Protein AF-A0A554IC31-F1 (afdb_monomer_lite)

Secondary structure (DSSP, 8-state):
--HHHHHHHHHHHHHHHHSSPPPPPTTS-HHHHH----EEEEEE-TTS-EEEEEEES--

Sequence (59 aa):
MDIYIKLAKEAVETFVKTGKIPSLSENLPQEMLIKKAGVFVSIHKKDGSLRGCIGTFLP

Foldseek 3Di:
DDPVVVVVVCQVVCCVVPVDGDDDDPPDDVCVVPDDAKDKDWDADPVRHTPDIDIGHGD

Radius of gyration: 12.79 Å; chains: 1; bounding box: 35×23×27 Å

pLDDT: mean 94.21, std 5.11, range [71.38, 98.31]

Structure (mmCIF, N/CA/C/O backbone):
data_AF-A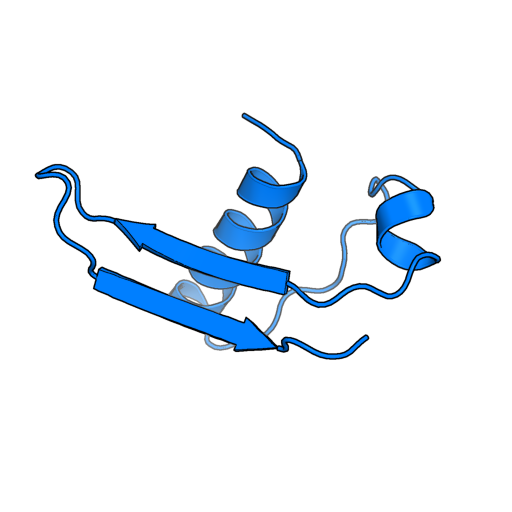0A554IC31-F1
#
_entry.id   AF-A0A554IC31-F1
#
loop_
_atom_site.group_PDB
_atom_site.id
_atom_site.type_symbol
_atom_site.label_atom_id
_atom_site.label_alt_id
_atom_site.label_comp_id
_atom_site.label_asym_id
_atom_site.label_entity_id
_atom_site.label_seq_id
_atom_site.pdbx_PDB_ins_code
_atom_site.Cartn_x
_atom_site.Cartn_y
_atom_site.Cartn_z
_atom_site.occupancy
_atom_site.B_iso_or_equiv
_atom_site.auth_seq_id
_atom_site.auth_comp_id
_atom_site.auth_asym_id
_atom_site.auth_atom_id
_atom_site.pdbx_PDB_model_num
ATOM 1 N N . MET A 1 1 ? 0.297 -14.382 2.304 1.00 71.38 1 MET A N 1
ATOM 2 C CA . MET A 1 1 ? -0.080 -13.123 1.623 1.00 71.38 1 MET A CA 1
ATOM 3 C C . MET A 1 1 ? 1.201 -12.518 1.093 1.00 71.38 1 MET A C 1
ATOM 5 O O . MET A 1 1 ? 2.173 -12.511 1.837 1.00 71.38 1 MET A O 1
ATOM 9 N N . ASP A 1 2 ? 1.215 -12.117 -0.174 1.00 93.31 2 ASP A N 1
ATOM 10 C CA . ASP A 1 2 ? 2.389 -11.536 -0.832 1.00 93.31 2 ASP A CA 1
ATOM 11 C C . ASP A 1 2 ? 2.877 -10.261 -0.103 1.00 93.31 2 ASP A C 1
ATOM 13 O O . ASP A 1 2 ? 2.063 -9.527 0.469 1.00 93.31 2 ASP A O 1
ATOM 17 N N . ILE A 1 3 ? 4.192 -10.015 -0.086 1.00 93.31 3 ILE A N 1
ATOM 18 C CA . ILE A 1 3 ? 4.809 -8.889 0.632 1.00 93.31 3 ILE A CA 1
ATOM 19 C C . ILE A 1 3 ? 4.354 -7.522 0.101 1.00 93.31 3 ILE A C 1
ATOM 21 O O . ILE A 1 3 ? 4.116 -6.617 0.902 1.00 93.31 3 ILE A O 1
ATOM 25 N N . TYR A 1 4 ? 4.126 -7.386 -1.210 1.00 93.50 4 TYR A N 1
ATOM 26 C CA . TYR A 1 4 ? 3.596 -6.163 -1.821 1.00 93.50 4 TYR A CA 1
ATOM 27 C C . TYR A 1 4 ? 2.168 -5.891 -1.341 1.00 93.50 4 TYR A C 1
ATOM 29 O O . TYR A 1 4 ? 1.822 -4.766 -0.976 1.00 93.50 4 TYR A O 1
ATOM 37 N N . ILE A 1 5 ? 1.348 -6.944 -1.262 1.00 95.06 5 ILE A N 1
ATOM 38 C CA . ILE A 1 5 ? -0.032 -6.853 -0.768 1.00 95.06 5 ILE A CA 1
ATOM 39 C C . ILE A 1 5 ? -0.041 -6.496 0.721 1.00 95.06 5 ILE A C 1
ATOM 41 O O . ILE A 1 5 ? -0.848 -5.671 1.153 1.00 95.06 5 ILE A O 1
ATOM 45 N N . LYS A 1 6 ? 0.853 -7.101 1.514 1.00 94.38 6 LYS A N 1
ATOM 46 C CA . LYS A 1 6 ? 0.971 -6.812 2.947 1.00 94.38 6 LYS A CA 1
ATOM 47 C C . LYS A 1 6 ? 1.332 -5.343 3.181 1.00 94.38 6 LYS A C 1
ATOM 49 O O . LYS A 1 6 ? 0.650 -4.692 3.967 1.00 94.38 6 LYS A O 1
ATOM 54 N N . LEU A 1 7 ? 2.328 -4.824 2.459 1.00 94.75 7 LEU A N 1
ATOM 55 C CA . LEU A 1 7 ? 2.748 -3.424 2.548 1.00 94.75 7 LEU A CA 1
ATOM 56 C C . LEU A 1 7 ? 1.616 -2.465 2.156 1.00 94.75 7 LEU A C 1
ATOM 58 O O . LEU A 1 7 ? 1.309 -1.536 2.901 1.00 94.75 7 LEU A O 1
ATOM 62 N N . ALA A 1 8 ? 0.944 -2.718 1.028 1.00 95.75 8 ALA A N 1
ATOM 63 C CA . ALA A 1 8 ? -0.180 -1.895 0.582 1.00 95.75 8 ALA A CA 1
ATOM 64 C C . ALA A 1 8 ? -1.328 -1.885 1.606 1.00 95.75 8 ALA A C 1
ATOM 66 O O . ALA A 1 8 ? -1.904 -0.835 1.897 1.00 95.75 8 ALA A O 1
ATOM 67 N N . LYS A 1 9 ? -1.641 -3.045 2.196 1.00 95.38 9 LYS A N 1
ATOM 68 C CA . LYS A 1 9 ? -2.674 -3.170 3.229 1.00 95.38 9 LYS A CA 1
ATOM 69 C C . LYS A 1 9 ? -2.305 -2.407 4.501 1.00 95.38 9 LYS A C 1
ATOM 71 O O . LYS A 1 9 ? -3.139 -1.669 5.016 1.00 95.38 9 LYS A O 1
ATOM 76 N N . GLU A 1 10 ? -1.081 -2.563 4.994 1.00 95.12 10 GLU A N 1
ATOM 77 C CA . GLU A 1 10 ? -0.595 -1.874 6.195 1.00 95.12 10 GLU A CA 1
ATOM 78 C C . GLU A 1 10 ? -0.597 -0.351 6.019 1.00 95.12 10 GLU A C 1
ATOM 80 O O . GLU A 1 10 ? -1.049 0.370 6.912 1.00 95.12 10 GLU A O 1
ATOM 85 N N . ALA A 1 11 ? -0.188 0.129 4.840 1.00 96.00 11 ALA A N 1
ATOM 86 C CA . ALA A 1 11 ? -0.237 1.541 4.479 1.00 96.00 11 ALA A CA 1
ATOM 87 C C . ALA A 1 11 ? -1.660 2.108 4.559 1.00 96.00 11 ALA A C 1
ATOM 89 O O . ALA A 1 11 ? -1.903 3.095 5.258 1.00 96.00 11 ALA A O 1
ATOM 90 N N . VAL A 1 12 ? -2.616 1.450 3.895 1.00 96.38 12 VAL A N 1
ATOM 91 C CA . VAL A 1 12 ? -4.022 1.879 3.881 1.00 96.38 12 VAL A CA 1
ATOM 92 C C . VAL A 1 12 ? -4.637 1.799 5.276 1.00 96.38 12 VAL A C 1
ATOM 94 O O . VAL A 1 12 ? -5.278 2.751 5.716 1.00 96.38 12 VAL A O 1
ATOM 97 N N . GLU A 1 13 ? -4.444 0.694 5.997 1.00 96.81 13 GLU A N 1
ATOM 98 C CA . GLU A 1 13 ? -5.020 0.529 7.332 1.00 96.81 13 GLU A CA 1
ATOM 99 C C . GLU A 1 13 ? -4.480 1.552 8.330 1.00 96.81 13 GLU A C 1
ATOM 101 O O . GLU A 1 13 ? -5.259 2.110 9.103 1.00 96.81 13 GLU A O 1
ATOM 106 N N . THR A 1 14 ? -3.172 1.814 8.313 1.00 97.38 14 THR A N 1
ATOM 107 C CA . THR A 1 14 ? -2.555 2.790 9.218 1.00 97.38 14 THR A CA 1
ATOM 108 C C . THR A 1 14 ? -3.079 4.186 8.933 1.00 97.38 14 THR A C 1
ATOM 110 O O . THR A 1 14 ? -3.494 4.882 9.863 1.00 97.38 14 THR A O 1
ATOM 113 N N . PHE A 1 15 ? -3.138 4.574 7.659 1.00 97.50 15 PHE A N 1
ATOM 114 C CA . PHE A 1 15 ? -3.635 5.889 7.277 1.00 97.50 15 PHE A CA 1
ATOM 115 C C . PHE A 1 15 ? -5.108 6.071 7.650 1.00 97.50 15 PHE A C 1
ATOM 117 O O . PHE A 1 15 ? -5.466 7.074 8.257 1.00 97.50 15 PHE A O 1
ATOM 124 N N . VAL A 1 16 ? -5.960 5.079 7.379 1.00 97.31 16 VAL A N 1
ATOM 125 C CA . VAL A 1 16 ? -7.389 5.145 7.730 1.00 97.31 16 VAL A CA 1
ATOM 126 C C . VAL A 1 16 ? -7.606 5.213 9.245 1.00 97.31 16 VAL A C 1
ATOM 128 O O . VAL A 1 16 ? -8.482 5.943 9.697 1.00 97.31 16 VAL A O 1
ATOM 131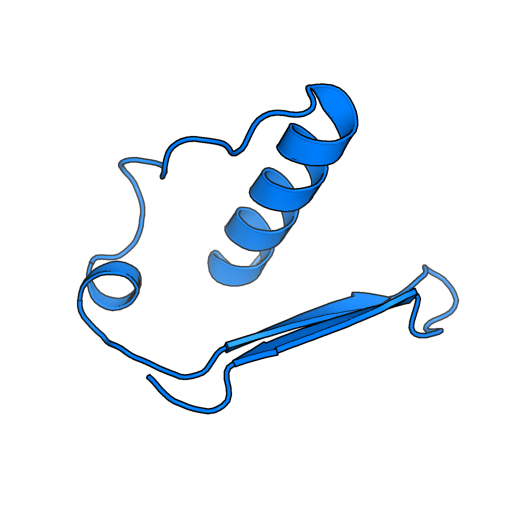 N N . LYS A 1 17 ? -6.825 4.471 10.041 1.00 98.06 17 LYS A N 1
ATOM 132 C CA . LYS A 1 17 ? -6.985 4.424 11.506 1.00 98.06 17 LYS A CA 1
ATOM 133 C C . LYS A 1 17 ? -6.396 5.642 12.219 1.00 98.06 17 LYS A C 1
ATOM 135 O O . LYS A 1 17 ? -6.907 6.028 13.264 1.00 98.06 17 LYS A O 1
ATOM 140 N N . THR A 1 18 ? -5.304 6.206 11.705 1.00 98.19 18 THR A N 1
ATOM 141 C CA . THR A 1 18 ? -4.488 7.194 12.440 1.00 98.19 18 THR A CA 1
ATOM 142 C C . THR A 1 18 ? -4.357 8.547 11.746 1.00 98.19 18 THR A C 1
ATOM 144 O O . THR A 1 18 ? -3.895 9.502 12.367 1.00 98.19 18 THR A O 1
ATOM 147 N N . GLY A 1 19 ? -4.708 8.638 10.460 1.00 97.69 19 GLY A N 1
ATOM 148 C CA . GLY A 1 19 ? -4.468 9.812 9.618 1.00 97.69 19 GLY A CA 1
ATOM 149 C C . GLY A 1 19 ? -2.997 10.045 9.251 1.00 97.69 19 GLY A C 1
ATOM 150 O O . GLY A 1 19 ? -2.680 11.078 8.669 1.00 97.69 19 GLY A O 1
ATOM 151 N N . LYS A 1 20 ? -2.084 9.125 9.594 1.00 96.75 20 LYS A N 1
ATOM 152 C CA . LYS A 1 20 ? -0.637 9.259 9.358 1.00 96.75 20 LYS A CA 1
ATOM 153 C C . LYS A 1 20 ? -0.143 8.272 8.305 1.00 96.75 20 LYS A C 1
ATOM 155 O O . LYS A 1 20 ? -0.657 7.161 8.190 1.00 96.75 20 LYS A O 1
ATOM 160 N N . ILE A 1 21 ? 0.887 8.673 7.565 1.00 94.81 21 ILE A N 1
ATOM 161 C CA . ILE A 1 21 ? 1.612 7.786 6.649 1.00 94.81 21 ILE A CA 1
ATOM 162 C C . ILE A 1 21 ? 2.575 6.930 7.492 1.00 94.81 21 ILE A C 1
ATOM 164 O O . ILE A 1 21 ? 3.363 7.511 8.244 1.00 94.81 21 ILE A O 1
ATOM 168 N N . PRO A 1 22 ? 2.516 5.585 7.426 1.00 93.00 22 PRO A N 1
ATOM 169 C CA . PRO A 1 22 ? 3.442 4.743 8.175 1.00 93.00 22 PRO A CA 1
ATOM 170 C C . PRO A 1 22 ? 4.874 4.877 7.658 1.00 93.00 22 PRO A C 1
ATOM 172 O O . PRO A 1 22 ? 5.107 5.094 6.468 1.00 93.00 22 PRO A O 1
ATOM 175 N N . SER A 1 23 ? 5.837 4.688 8.557 1.00 91.56 23 SER A N 1
ATOM 176 C CA . SER A 1 23 ? 7.233 4.474 8.185 1.00 91.56 23 SER A CA 1
ATOM 177 C C . SER A 1 23 ? 7.396 3.139 7.457 1.00 91.56 23 SER A C 1
ATOM 179 O O . SER A 1 23 ? 6.673 2.180 7.731 1.00 91.56 23 SER A O 1
ATOM 181 N N . LEU A 1 24 ? 8.376 3.058 6.557 1.00 87.69 24 LEU A N 1
ATOM 182 C CA . LEU A 1 24 ? 8.729 1.795 5.912 1.00 87.69 24 LEU A CA 1
ATOM 183 C C . LEU A 1 24 ? 9.226 0.785 6.953 1.00 87.69 24 LEU A C 1
ATOM 185 O O . LEU A 1 24 ? 9.980 1.135 7.859 1.00 87.69 24 LEU A O 1
ATOM 189 N N . SER A 1 25 ? 8.805 -0.472 6.810 1.00 80.94 25 SER A N 1
ATOM 190 C CA . SER A 1 25 ? 9.320 -1.568 7.629 1.00 80.94 25 SER A CA 1
ATOM 191 C C . SER A 1 25 ? 10.775 -1.869 7.257 1.00 80.94 25 SER A C 1
ATOM 193 O O . SER A 1 25 ? 11.110 -1.933 6.075 1.00 80.94 25 SER A O 1
ATOM 195 N N . GLU A 1 26 ? 11.624 -2.117 8.256 1.00 78.31 26 GLU A N 1
ATOM 196 C CA . GLU A 1 26 ? 13.043 -2.456 8.054 1.00 78.31 26 GLU A CA 1
ATOM 197 C C . GLU A 1 26 ? 13.247 -3.813 7.356 1.00 78.31 26 GLU A C 1
ATOM 199 O O . GLU A 1 26 ? 14.296 -4.064 6.774 1.00 78.31 26 GLU A O 1
ATOM 204 N N . ASN A 1 27 ? 12.227 -4.678 7.352 1.00 84.62 27 ASN A N 1
ATOM 205 C CA . ASN A 1 27 ? 12.307 -6.044 6.825 1.00 84.62 27 ASN A CA 1
ATOM 206 C C . ASN A 1 27 ? 11.825 -6.177 5.367 1.00 84.62 27 ASN A C 1
ATOM 208 O O . ASN A 1 27 ? 11.387 -7.254 4.954 1.00 84.62 27 ASN A O 1
ATOM 212 N N . LEU A 1 28 ? 11.843 -5.092 4.585 1.00 91.06 28 LEU A N 1
ATOM 213 C CA . LEU A 1 28 ? 11.457 -5.144 3.174 1.00 91.06 28 LEU A CA 1
ATOM 214 C C . LEU A 1 28 ? 12.602 -5.685 2.297 1.00 91.06 28 LEU A C 1
ATOM 216 O O . LEU A 1 28 ? 13.756 -5.297 2.486 1.00 91.06 28 LEU A O 1
ATOM 220 N N . PRO A 1 29 ? 12.306 -6.546 1.305 1.00 92.56 29 PRO A N 1
ATOM 221 C CA . PRO A 1 29 ? 13.292 -6.983 0.322 1.00 92.56 29 PRO A CA 1
ATOM 222 C C . PRO A 1 29 ? 13.980 -5.799 -0.365 1.00 92.56 29 PRO A C 1
ATOM 224 O O . PRO A 1 29 ? 13.311 -4.878 -0.834 1.00 92.56 29 PRO A O 1
ATOM 227 N N . GLN A 1 30 ? 15.309 -5.852 -0.498 1.00 92.12 30 GLN A N 1
ATOM 228 C CA . GLN A 1 30 ? 16.088 -4.759 -1.096 1.00 92.12 30 GLN A CA 1
ATOM 229 C C . GLN A 1 30 ? 15.646 -4.402 -2.521 1.00 92.12 30 GLN A C 1
ATOM 231 O O . GLN A 1 30 ? 15.683 -3.231 -2.893 1.00 92.12 30 GLN A O 1
ATOM 236 N N . GLU A 1 31 ? 15.179 -5.376 -3.309 1.00 92.00 31 GLU A N 1
ATOM 237 C CA . GLU A 1 31 ? 14.674 -5.110 -4.661 1.00 92.00 31 GLU A CA 1
ATOM 238 C C . GLU A 1 31 ? 13.523 -4.093 -4.651 1.00 92.00 31 GLU A C 1
ATOM 240 O O . GLU A 1 31 ? 13.507 -3.197 -5.491 1.00 92.00 31 GLU A O 1
ATOM 245 N N . MET A 1 32 ? 12.624 -4.163 -3.662 1.00 92.44 32 MET A N 1
ATOM 246 C CA . MET A 1 32 ? 11.494 -3.233 -3.524 1.00 92.44 32 MET A CA 1
ATOM 247 C C . MET A 1 32 ? 11.934 -1.794 -3.232 1.00 92.44 32 MET A C 1
ATOM 249 O O . MET A 1 32 ? 11.157 -0.866 -3.433 1.00 92.44 32 MET A O 1
ATOM 253 N N . LEU A 1 33 ? 13.154 -1.615 -2.722 1.00 91.44 33 LEU A N 1
ATOM 254 C CA . LEU A 1 33 ? 13.698 -0.319 -2.319 1.00 91.44 33 LEU A CA 1
ATOM 255 C C . LEU A 1 33 ? 14.596 0.297 -3.397 1.00 91.44 33 LEU A C 1
ATOM 257 O O . LEU A 1 33 ? 14.687 1.516 -3.500 1.00 91.44 33 LEU A O 1
ATOM 261 N N . ILE A 1 34 ? 15.277 -0.538 -4.184 1.00 94.38 34 ILE A N 1
ATOM 262 C CA . ILE A 1 34 ? 16.292 -0.098 -5.152 1.00 94.38 34 ILE A CA 1
ATOM 263 C C . ILE A 1 34 ? 15.702 0.023 -6.559 1.00 94.38 34 ILE A C 1
ATOM 265 O O . ILE A 1 34 ? 16.060 0.926 -7.319 1.00 94.38 34 ILE A O 1
ATOM 269 N N . LYS A 1 35 ? 14.805 -0.892 -6.933 1.00 94.75 35 LYS A N 1
ATOM 270 C CA . LYS A 1 35 ? 14.269 -0.963 -8.289 1.00 94.75 35 LYS A CA 1
ATOM 271 C C . LYS A 1 35 ? 13.108 0.007 -8.446 1.00 94.75 35 LYS A C 1
ATOM 273 O O . LYS A 1 35 ? 12.048 -0.173 -7.854 1.00 94.75 35 LYS A O 1
ATOM 278 N N . LYS A 1 36 ? 13.288 1.009 -9.302 1.00 94.56 36 LYS A N 1
ATOM 279 C CA . LYS A 1 36 ? 12.194 1.900 -9.686 1.00 94.56 36 LYS A CA 1
ATOM 280 C C . LYS A 1 36 ? 11.288 1.209 -10.701 1.00 94.56 36 LYS A C 1
ATOM 282 O O . LYS A 1 36 ? 11.765 0.659 -11.693 1.00 94.56 36 LYS A O 1
ATOM 287 N N . ALA A 1 37 ? 9.987 1.247 -10.449 1.00 94.44 37 ALA A N 1
ATOM 288 C CA . ALA A 1 37 ? 8.957 0.711 -11.326 1.00 94.44 37 ALA A CA 1
ATOM 289 C C . ALA A 1 37 ? 7.660 1.506 -11.136 1.00 94.44 37 ALA A C 1
ATOM 291 O O . ALA A 1 37 ? 7.388 1.993 -10.039 1.00 94.44 37 ALA A O 1
ATOM 292 N N . GLY A 1 38 ? 6.843 1.591 -12.187 1.00 95.75 38 GLY A N 1
ATOM 293 C CA . GLY A 1 38 ? 5.449 1.998 -12.035 1.00 95.75 38 GLY A CA 1
ATOM 294 C C . GLY A 1 38 ? 4.670 0.945 -11.241 1.00 95.75 38 GLY A C 1
ATOM 295 O O . GLY A 1 38 ? 4.889 -0.256 -11.416 1.00 95.75 38 GLY A O 1
ATOM 296 N N . VAL A 1 39 ? 3.768 1.382 -10.362 1.00 96.25 39 VAL A N 1
ATOM 297 C CA . VAL A 1 39 ? 2.980 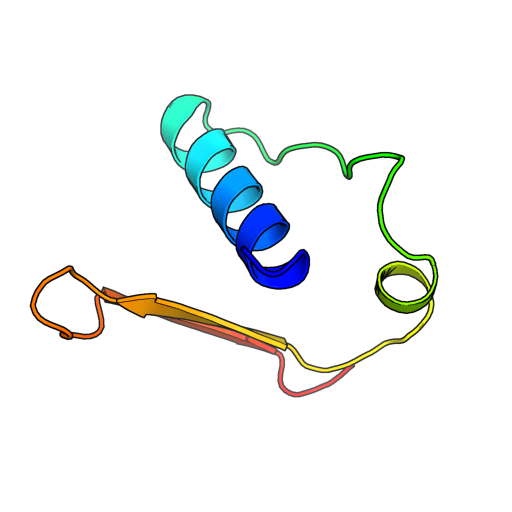0.503 -9.487 1.00 96.25 39 VAL A CA 1
ATOM 298 C C . VAL A 1 39 ? 1.548 1.006 -9.402 1.00 96.25 39 VAL A C 1
ATOM 300 O O . VAL A 1 39 ? 1.310 2.203 -9.260 1.00 96.25 39 VAL A O 1
ATOM 303 N N . PHE A 1 40 ? 0.598 0.071 -9.432 1.00 97.75 40 PHE A N 1
ATOM 304 C CA . PHE A 1 40 ? -0.818 0.321 -9.185 1.00 97.75 40 PHE A CA 1
ATOM 305 C C . PHE A 1 40 ? -1.311 -0.537 -8.022 1.00 97.75 40 PHE A C 1
ATOM 307 O O . PHE A 1 40 ? -0.978 -1.717 -7.920 1.00 97.75 40 PHE A O 1
ATOM 314 N N . VAL A 1 41 ? -2.146 0.049 -7.167 1.00 97.81 41 VAL A N 1
ATOM 315 C CA . VAL A 1 41 ? -2.844 -0.643 -6.083 1.00 97.81 41 VAL A CA 1
ATOM 316 C C . VAL A 1 41 ? -4.337 -0.546 -6.344 1.00 97.81 41 VAL A C 1
ATOM 318 O O . VAL A 1 41 ? -4.892 0.550 -6.435 1.00 97.81 41 VAL A O 1
ATOM 321 N N . SER A 1 42 ? -4.992 -1.701 -6.439 1.00 97.75 42 SER A N 1
ATOM 322 C CA . SER A 1 42 ? -6.443 -1.796 -6.562 1.00 97.75 42 SER A CA 1
ATOM 323 C C . SER A 1 42 ? -7.043 -2.447 -5.321 1.00 97.75 42 SER A C 1
ATOM 325 O O . SER A 1 42 ? -6.562 -3.463 -4.820 1.00 97.75 42 SER A O 1
ATOM 327 N N . ILE A 1 43 ? -8.116 -1.850 -4.812 1.00 97.44 43 ILE A N 1
ATOM 328 C CA . ILE A 1 43 ? -8.902 -2.392 -3.709 1.00 97.44 43 ILE A CA 1
ATOM 329 C C . ILE A 1 43 ? -10.207 -2.897 -4.300 1.00 97.44 43 I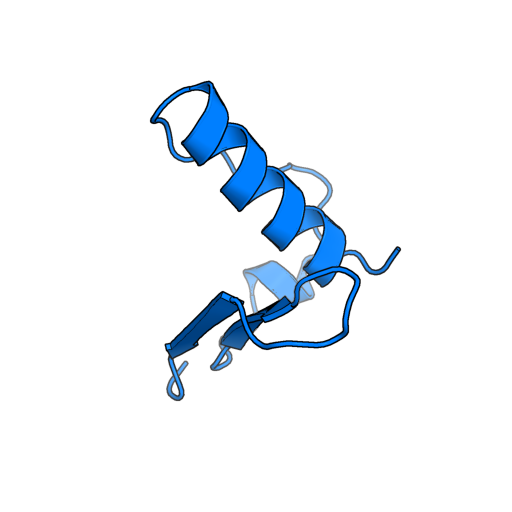LE A C 1
ATOM 331 O O . ILE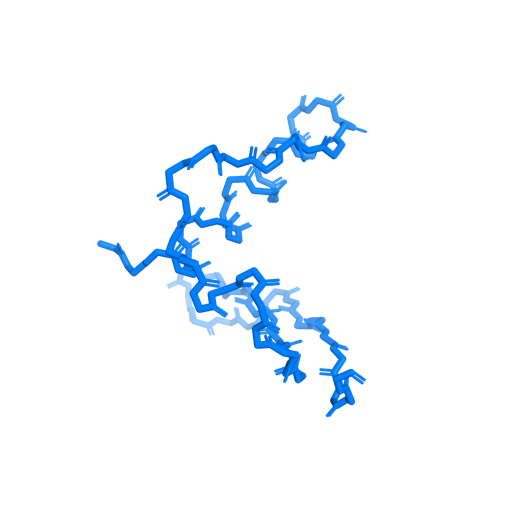 A 1 43 ? -10.943 -2.142 -4.935 1.00 97.44 43 ILE A O 1
ATOM 335 N N . HIS A 1 44 ? -10.507 -4.163 -4.047 1.00 97.75 44 HIS A N 1
ATOM 336 C CA . HIS A 1 44 ? -11.761 -4.793 -4.435 1.00 97.75 44 HIS A CA 1
ATOM 337 C C . HIS A 1 44 ? -12.586 -5.087 -3.185 1.00 97.75 44 HIS A C 1
ATOM 339 O O . HIS A 1 44 ? -12.048 -5.403 -2.119 1.00 97.75 44 HIS A O 1
ATOM 345 N N . LYS A 1 45 ? -13.905 -4.954 -3.298 1.00 97.81 45 LYS A N 1
ATOM 346 C CA . LYS A 1 45 ? -14.833 -5.409 -2.264 1.00 97.81 45 LYS A CA 1
ATOM 347 C C . LYS A 1 45 ? -14.935 -6.935 -2.301 1.00 97.81 45 LYS A C 1
ATOM 349 O O . LYS A 1 45 ? -14.514 -7.585 -3.254 1.00 97.81 45 LYS A O 1
ATOM 354 N N . LYS A 1 46 ? -15.530 -7.515 -1.256 1.00 97.06 46 LYS A N 1
ATOM 355 C CA . LYS A 1 46 ? -15.727 -8.972 -1.155 1.00 97.06 46 LYS A CA 1
ATOM 356 C C . LYS A 1 46 ? -16.606 -9.548 -2.274 1.00 97.06 46 LYS A C 1
ATOM 358 O O . LYS A 1 46 ? -16.458 -10.717 -2.593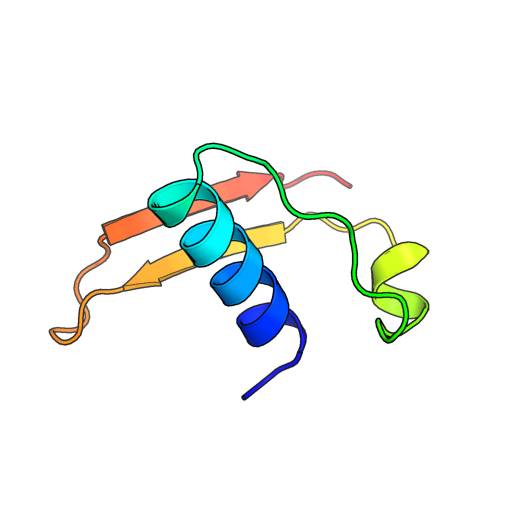 1.00 97.06 46 LYS A O 1
ATOM 363 N N . ASP A 1 47 ? -17.485 -8.734 -2.858 1.00 97.69 47 ASP A N 1
ATOM 364 C CA . ASP A 1 47 ? -18.315 -9.083 -4.021 1.00 97.69 47 ASP A CA 1
ATOM 365 C C . ASP A 1 47 ? -17.554 -9.004 -5.363 1.00 97.69 47 ASP A C 1
ATOM 367 O O . ASP A 1 47 ? -18.146 -9.188 -6.421 1.00 97.69 47 ASP A O 1
ATOM 371 N N . GLY A 1 48 ? -16.249 -8.712 -5.333 1.00 96.94 48 GLY A N 1
ATOM 372 C CA . GLY A 1 48 ? -15.402 -8.573 -6.516 1.00 96.94 48 GLY A CA 1
ATOM 373 C C . GLY A 1 48 ? -15.466 -7.198 -7.184 1.00 96.94 48 GLY A C 1
ATOM 374 O O . GLY A 1 48 ? -14.663 -6.927 -8.073 1.00 96.94 48 GLY A O 1
ATOM 375 N N . SER A 1 49 ? -16.357 -6.298 -6.756 1.00 98.31 49 SER A N 1
ATOM 376 C CA . SER A 1 49 ? -16.459 -4.962 -7.348 1.00 98.31 49 SER A CA 1
ATOM 377 C C . SER A 1 49 ? -15.257 -4.078 -6.997 1.00 98.31 49 SER A C 1
ATOM 379 O O . SER A 1 49 ? -14.738 -4.097 -5.874 1.00 98.31 49 SER A O 1
ATOM 381 N N . LEU A 1 50 ? -14.814 -3.264 -7.960 1.00 98.19 50 LEU A N 1
ATOM 382 C CA . LEU A 1 50 ? -13.729 -2.308 -7.757 1.00 98.19 50 LEU A CA 1
ATOM 383 C C . LEU A 1 50 ? -14.168 -1.206 -6.783 1.00 98.19 50 LEU A C 1
ATOM 385 O O . LEU A 1 50 ? -15.172 -0.525 -6.990 1.00 98.19 50 LEU A O 1
ATOM 389 N N . ARG A 1 51 ? -13.385 -1.002 -5.723 1.00 97.75 51 ARG A N 1
ATOM 390 C CA . ARG A 1 51 ? -13.554 0.114 -4.784 1.00 97.75 51 ARG A CA 1
ATOM 391 C C . ARG A 1 51 ? -12.681 1.313 -5.150 1.00 97.75 51 ARG A C 1
ATOM 393 O O . ARG A 1 51 ? -13.070 2.440 -4.861 1.00 97.75 51 ARG A O 1
ATOM 400 N N . GLY A 1 52 ? -11.516 1.072 -5.744 1.00 97.69 52 GLY A N 1
ATOM 401 C CA . GLY A 1 52 ? -10.601 2.113 -6.207 1.00 97.69 52 GLY A CA 1
ATOM 402 C C . GLY A 1 52 ? -9.300 1.525 -6.744 1.00 97.69 52 GLY A C 1
ATOM 403 O O . GLY A 1 52 ? -8.895 0.444 -6.319 1.00 97.69 52 GLY A O 1
ATOM 404 N N . CYS A 1 53 ? -8.663 2.234 -7.675 1.00 97.88 53 CYS A N 1
ATOM 405 C CA . CYS A 1 53 ? -7.368 1.887 -8.256 1.00 97.88 53 CYS A CA 1
ATOM 406 C C . CYS A 1 53 ? -6.548 3.166 -8.446 1.00 97.88 53 CYS A C 1
ATOM 408 O O . CYS A 1 53 ? -7.032 4.095 -9.090 1.00 97.88 53 CYS A O 1
ATOM 410 N N . ILE A 1 54 ? -5.345 3.225 -7.871 1.00 97.81 54 ILE A N 1
ATOM 411 C CA . ILE A 1 54 ? -4.431 4.374 -7.961 1.00 97.81 54 ILE A CA 1
ATOM 412 C C . ILE A 1 54 ? -3.013 3.858 -8.187 1.00 97.81 54 ILE A C 1
ATOM 414 O O . ILE A 1 54 ? -2.631 2.821 -7.643 1.00 97.81 54 ILE A O 1
ATOM 418 N N . GLY A 1 55 ? -2.231 4.581 -8.983 1.00 96.69 55 GLY A N 1
ATOM 419 C CA . GLY A 1 55 ? -0.851 4.224 -9.269 1.00 96.69 55 GLY A CA 1
ATOM 420 C C . GLY A 1 55 ? -0.145 5.213 -10.179 1.00 96.69 55 GLY A C 1
ATOM 421 O O . GLY A 1 55 ? -0.754 6.157 -10.685 1.00 96.69 55 GLY A O 1
ATOM 422 N N . THR A 1 56 ? 1.142 4.970 -10.396 1.00 96.94 56 THR A N 1
ATOM 423 C CA . THR A 1 56 ? 1.976 5.680 -11.371 1.00 96.94 56 THR A CA 1
ATOM 424 C C . THR A 1 56 ? 2.463 4.693 -12.426 1.00 96.94 56 THR A C 1
ATOM 426 O O . THR A 1 56 ? 2.826 3.562 -12.116 1.00 96.94 56 THR A O 1
ATOM 429 N N . PHE A 1 57 ? 2.460 5.107 -13.695 1.00 94.75 57 PHE A N 1
ATOM 430 C CA . PHE A 1 57 ? 2.922 4.264 -14.806 1.00 94.75 57 PHE A CA 1
ATOM 431 C C . PHE A 1 57 ? 4.407 4.468 -15.142 1.00 94.75 57 PHE A C 1
ATOM 433 O O . PHE A 1 57 ? 4.993 3.630 -15.821 1.00 94.75 57 PHE A O 1
ATOM 440 N N . LEU A 1 58 ? 5.016 5.555 -14.657 1.00 93.88 58 LEU A N 1
ATOM 441 C CA . LEU A 1 58 ? 6.448 5.818 -14.787 1.00 93.88 58 LEU A CA 1
ATOM 442 C C . LEU A 1 58 ? 7.183 5.530 -13.463 1.00 93.88 58 LEU A C 1
ATOM 444 O O . LEU A 1 58 ? 6.610 5.797 -12.400 1.00 93.88 58 LEU A O 1
ATOM 448 N N . PRO A 1 59 ? 8.416 4.992 -13.537 1.00 83.94 59 PRO A N 1
ATOM 449 C CA . PRO A 1 59 ? 9.345 4.856 -12.413 1.00 83.94 59 PRO A CA 1
ATOM 450 C C . PRO A 1 59 ? 10.053 6.162 -12.015 1.00 83.94 59 PRO A C 1
ATOM 452 O O . PRO A 1 59 ? 10.237 7.042 -12.885 1.00 83.94 59 PRO A O 1
#